Protein AF-A0A6G2V4A7-F1 (afdb_monomer_lite)

Secondary structure (DSSP, 8-state):
---PPPEEEHHHHHHHHT--HHHHHHHHHHTTPPEEEEEE-TTS-EEEEEEHHHHHHHHHHHHGGG-

Sequence (67 aa):
MPDTPELWTRGEVADYLGIAPDSVRRQLSRRKIRRAGTGESAAGRITALYNADQVRAARAARTDFLQ

Structure (mmCIF, N/CA/C/O backbone):
data_AF-A0A6G2V4A7-F1
#
_entry.id   AF-A0A6G2V4A7-F1
#
loop_
_atom_site.group_PDB
_atom_site.id
_atom_site.type_symbol
_atom_site.label_atom_id
_atom_site.label_alt_id
_atom_site.label_comp_id
_atom_site.label_asym_id
_atom_site.label_entity_id
_atom_site.label_seq_id
_atom_site.pdbx_PDB_ins_code
_atom_site.Cartn_x
_atom_site.Cartn_y
_atom_site.Cartn_z
_atom_site.occupancy
_atom_site.B_iso_or_equiv
_atom_site.auth_seq_id
_atom_site.auth_comp_id
_atom_site.auth_asym_id
_atom_site.auth_atom_id
_atom_site.pdbx_PDB_model_num
ATOM 1 N N . MET A 1 1 ? 18.866 1.857 12.267 1.00 48.91 1 MET A N 1
ATOM 2 C CA . MET A 1 1 ? 19.207 1.387 10.906 1.00 48.91 1 MET A CA 1
ATOM 3 C C . MET A 1 1 ? 18.530 2.327 9.924 1.00 48.91 1 MET A C 1
ATOM 5 O O . MET A 1 1 ? 17.535 2.913 10.335 1.00 48.91 1 MET A O 1
ATOM 9 N N . PRO A 1 2 ? 19.042 2.568 8.705 1.00 49.59 2 PRO A N 1
ATOM 10 C CA . PRO A 1 2 ? 18.230 3.266 7.723 1.00 49.59 2 PRO A CA 1
ATOM 11 C C . PRO A 1 2 ? 17.062 2.333 7.394 1.00 49.59 2 PRO A C 1
ATOM 13 O O . PRO A 1 2 ? 17.227 1.373 6.644 1.00 49.59 2 PRO A O 1
ATOM 16 N N . ASP A 1 3 ? 15.920 2.565 8.043 1.00 63.72 3 ASP A N 1
ATOM 17 C CA . ASP A 1 3 ? 14.634 1.957 7.715 1.00 63.72 3 ASP A CA 1
ATOM 18 C C . ASP A 1 3 ? 14.289 2.439 6.312 1.00 63.72 3 ASP A C 1
ATOM 20 O O . ASP A 1 3 ? 13.674 3.488 6.109 1.00 63.72 3 ASP A O 1
ATOM 24 N N . THR A 1 4 ? 14.825 1.739 5.316 1.00 70.88 4 THR A N 1
ATOM 25 C CA . THR A 1 4 ? 14.447 1.993 3.937 1.00 70.88 4 THR A CA 1
ATOM 26 C C . THR A 1 4 ? 12.979 1.614 3.876 1.00 70.88 4 THR A C 1
ATOM 28 O O . THR A 1 4 ? 12.664 0.458 4.166 1.00 70.88 4 THR A O 1
ATOM 31 N N . PRO A 1 5 ? 12.080 2.568 3.584 1.00 77.38 5 PRO A N 1
ATOM 32 C CA . PRO A 1 5 ? 10.656 2.322 3.688 1.00 77.38 5 PRO A CA 1
ATOM 33 C C . PRO A 1 5 ? 10.306 1.142 2.794 1.00 77.38 5 PRO A C 1
ATOM 35 O O . PRO A 1 5 ? 10.586 1.174 1.595 1.00 77.38 5 PRO A O 1
ATOM 38 N N . GLU A 1 6 ? 9.722 0.100 3.379 1.00 89.75 6 GLU A N 1
ATOM 39 C CA . GLU A 1 6 ? 9.311 -1.072 2.622 1.00 89.75 6 GLU A CA 1
ATOM 40 C C . GLU A 1 6 ? 8.221 -0.639 1.636 1.00 89.75 6 GLU A C 1
ATOM 42 O O . GLU A 1 6 ? 7.201 -0.046 2.008 1.00 89.75 6 GLU A O 1
ATOM 47 N N . LEU A 1 7 ? 8.480 -0.855 0.348 1.00 91.75 7 LEU A N 1
ATOM 48 C CA . LEU A 1 7 ? 7.617 -0.405 -0.731 1.00 91.75 7 LEU A CA 1
ATOM 49 C C . LEU A 1 7 ? 6.887 -1.592 -1.343 1.00 91.75 7 LEU A C 1
ATOM 51 O O . LEU A 1 7 ? 7.512 -2.510 -1.859 1.00 91.75 7 LEU A O 1
ATOM 55 N N . TRP A 1 8 ? 5.561 -1.520 -1.348 1.00 91.81 8 TRP A N 1
ATOM 56 C CA . TRP A 1 8 ? 4.685 -2.536 -1.911 1.00 91.81 8 TRP A CA 1
ATOM 57 C C . TRP A 1 8 ? 4.013 -2.070 -3.192 1.00 91.81 8 TRP A C 1
ATOM 59 O O . TRP A 1 8 ? 3.526 -0.943 -3.327 1.00 91.81 8 TRP A O 1
ATOM 69 N N . THR A 1 9 ? 3.926 -2.989 -4.136 1.00 91.69 9 THR A N 1
ATOM 70 C CA . THR A 1 9 ? 3.077 -2.897 -5.314 1.00 91.69 9 THR A CA 1
ATOM 71 C C . THR A 1 9 ? 1.601 -3.018 -4.930 1.00 91.69 9 THR A C 1
ATOM 73 O O . THR A 1 9 ? 1.232 -3.448 -3.837 1.00 91.69 9 THR A O 1
ATOM 76 N N . ARG A 1 10 ? 0.696 -2.673 -5.855 1.00 89.31 10 ARG A N 1
ATOM 77 C CA . ARG A 1 10 ? -0.746 -2.873 -5.618 1.00 89.31 10 ARG A CA 1
ATOM 78 C C . ARG A 1 10 ? -1.125 -4.333 -5.386 1.00 89.31 10 ARG A C 1
ATOM 80 O O . ARG A 1 10 ? -2.109 -4.552 -4.693 1.00 89.31 10 ARG A O 1
ATOM 87 N N . GLY A 1 11 ? -0.394 -5.275 -5.987 1.00 89.00 11 GLY A N 1
ATOM 88 C CA . GLY A 1 11 ? -0.624 -6.709 -5.805 1.00 89.00 11 GLY A CA 1
ATOM 89 C C . GLY A 1 11 ? -0.360 -7.107 -4.361 1.00 89.00 11 GLY A C 1
ATOM 90 O O . GLY A 1 11 ? -1.280 -7.522 -3.673 1.00 89.00 11 GLY A O 1
ATOM 91 N N . GLU A 1 12 ? 0.834 -6.795 -3.860 1.00 91.25 12 GLU A N 1
ATOM 92 C CA . GLU A 1 12 ? 1.216 -7.071 -2.468 1.00 91.25 12 GLU A CA 1
ATOM 93 C C . GLU A 1 12 ? 0.273 -6.400 -1.460 1.00 91.25 12 GLU A C 1
ATOM 95 O O . GLU A 1 12 ? -0.104 -6.997 -0.455 1.00 91.25 12 GLU A O 1
ATOM 100 N N . VAL A 1 13 ? -0.190 -5.177 -1.748 1.00 90.62 13 VAL A N 1
ATOM 101 C CA . VAL A 1 13 ? -1.220 -4.517 -0.930 1.00 90.62 13 VAL A CA 1
ATOM 102 C C . VAL A 1 13 ? -2.555 -5.271 -0.972 1.00 90.62 13 VAL A C 1
ATOM 104 O O . VAL A 1 13 ? -3.229 -5.354 0.055 1.00 90.62 13 VAL A O 1
ATOM 107 N N . ALA A 1 14 ? -2.965 -5.785 -2.136 1.00 90.75 14 ALA A N 1
ATOM 108 C CA . ALA A 1 14 ? -4.189 -6.574 -2.289 1.00 90.75 14 ALA A CA 1
ATOM 109 C C . ALA A 1 14 ? -4.118 -7.850 -1.449 1.00 90.75 14 ALA A C 1
ATOM 111 O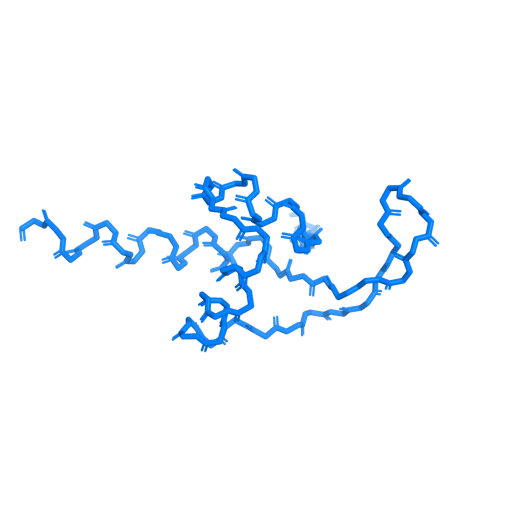 O . ALA A 1 14 ? -5.024 -8.102 -0.653 1.00 90.75 14 ALA A O 1
ATOM 112 N N . ASP A 1 15 ? -3.013 -8.585 -1.589 1.00 91.56 15 ASP A N 1
ATOM 113 C CA . ASP A 1 15 ? -2.744 -9.836 -0.887 1.00 91.56 15 ASP A CA 1
ATOM 114 C C . ASP A 1 15 ? -2.692 -9.612 0.627 1.00 91.56 15 ASP A C 1
ATOM 116 O O . ASP A 1 15 ? -3.388 -10.288 1.383 1.00 91.56 15 ASP A O 1
ATOM 120 N N . TYR A 1 16 ? -1.967 -8.583 1.083 1.00 91.12 16 TYR A N 1
ATOM 121 C CA . TYR A 1 16 ? -1.873 -8.248 2.506 1.00 91.12 16 TYR A CA 1
ATOM 122 C C . TYR A 1 16 ? -3.223 -7.853 3.123 1.00 91.12 16 TYR A C 1
ATOM 124 O O . TYR A 1 16 ? -3.514 -8.170 4.281 1.00 91.12 16 TYR A O 1
ATOM 132 N N . LEU A 1 17 ? -4.050 -7.121 2.373 1.00 86.81 17 LEU A N 1
ATOM 133 C CA . LEU A 1 17 ? -5.376 -6.706 2.829 1.00 86.81 17 LEU A CA 1
ATOM 134 C C . LEU A 1 17 ? -6.445 -7.791 2.630 1.00 86.81 17 LEU A C 1
ATOM 136 O O . LEU A 1 17 ? -7.544 -7.627 3.162 1.00 86.81 17 LEU A O 1
ATOM 140 N N . GLY A 1 18 ? -6.151 -8.861 1.884 1.00 89.44 18 GLY A N 1
ATOM 141 C CA . GLY A 1 18 ? -7.115 -9.898 1.515 1.00 89.44 18 GLY A CA 1
ATOM 142 C C . GLY A 1 18 ? -8.277 -9.361 0.672 1.00 89.44 18 GLY A C 1
ATOM 143 O O . GLY A 1 18 ? -9.423 -9.753 0.882 1.00 89.44 18 GLY A O 1
ATOM 144 N N . ILE A 1 19 ? -8.015 -8.407 -0.229 1.00 88.44 19 ILE A N 1
ATOM 145 C CA . ILE A 1 19 ? -9.042 -7.774 -1.076 1.00 88.44 19 ILE A CA 1
ATOM 146 C C . ILE A 1 19 ? -8.744 -7.953 -2.561 1.00 88.44 19 ILE A C 1
ATOM 148 O O . ILE A 1 19 ? -7.602 -8.132 -2.966 1.00 88.44 19 ILE A O 1
ATOM 152 N N . ALA A 1 20 ? -9.773 -7.805 -3.396 1.00 88.56 20 ALA A N 1
ATOM 153 C CA . ALA A 1 20 ? -9.597 -7.807 -4.844 1.00 88.56 20 ALA A CA 1
ATOM 154 C C . ALA A 1 20 ? -8.671 -6.655 -5.312 1.00 88.56 20 ALA A C 1
ATOM 156 O O . ALA A 1 20 ? -8.818 -5.526 -4.819 1.00 88.56 20 ALA A O 1
ATOM 157 N N . PRO A 1 21 ? -7.793 -6.876 -6.311 1.00 84.38 21 PRO A N 1
ATOM 158 C CA . PRO A 1 21 ? -6.868 -5.861 -6.828 1.00 84.38 21 PRO A CA 1
ATOM 159 C C . PRO A 1 21 ? -7.544 -4.549 -7.254 1.00 84.38 21 PRO A C 1
ATOM 161 O O . PRO A 1 21 ? -7.044 -3.460 -6.963 1.00 84.38 21 PRO A O 1
ATOM 164 N N . ASP A 1 22 ? -8.728 -4.618 -7.868 1.00 86.69 22 ASP A N 1
ATOM 165 C CA . ASP A 1 22 ? -9.501 -3.427 -8.250 1.00 86.69 22 ASP A CA 1
ATOM 166 C C . ASP A 1 22 ? -9.987 -2.612 -7.045 1.00 86.69 22 ASP A C 1
ATOM 168 O O . ASP A 1 22 ? -10.066 -1.379 -7.091 1.00 86.69 22 ASP A O 1
ATOM 172 N N . SER A 1 23 ? -10.240 -3.278 -5.916 1.00 87.06 23 SER A N 1
ATOM 173 C CA . SER A 1 23 ? -10.652 -2.620 -4.672 1.00 87.06 23 SER A CA 1
ATOM 174 C C . SER A 1 23 ? -9.502 -1.884 -3.983 1.00 87.06 23 SER A C 1
ATOM 176 O O . SER A 1 23 ? -9.756 -0.928 -3.240 1.00 87.06 23 SER A O 1
ATOM 178 N N . VAL A 1 24 ? -8.245 -2.256 -4.258 1.00 89.88 24 VAL A N 1
ATOM 179 C CA . VAL A 1 24 ? -7.054 -1.611 -3.681 1.00 89.88 24 VAL A CA 1
ATOM 180 C C . VAL A 1 24 ? -7.021 -0.127 -4.012 1.00 89.88 24 VAL A C 1
ATOM 182 O O . VAL A 1 24 ? -6.835 0.697 -3.119 1.00 89.88 24 VAL A O 1
ATOM 185 N N . ARG A 1 25 ? -7.280 0.252 -5.270 1.00 86.88 25 ARG A N 1
ATOM 186 C CA . ARG A 1 25 ? -7.302 1.666 -5.691 1.00 86.88 25 ARG A CA 1
ATOM 187 C C . ARG A 1 25 ? -8.271 2.497 -4.851 1.00 86.88 25 ARG A C 1
ATOM 189 O O . ARG A 1 25 ? -7.911 3.572 -4.369 1.00 86.88 25 ARG A O 1
ATOM 196 N N . ARG A 1 26 ? -9.483 1.977 -4.642 1.00 88.88 26 ARG A N 1
ATOM 197 C CA . ARG A 1 26 ? -10.519 2.639 -3.843 1.00 88.88 26 ARG A CA 1
ATOM 198 C C . ARG A 1 26 ? -10.123 2.721 -2.369 1.00 88.88 26 ARG A C 1
ATOM 200 O O . ARG A 1 26 ? -10.326 3.763 -1.752 1.00 88.88 26 ARG A O 1
ATOM 207 N N . GLN A 1 27 ? -9.552 1.654 -1.809 1.00 87.12 27 GLN A N 1
ATOM 208 C CA . GLN A 1 27 ? -9.074 1.627 -0.421 1.00 87.12 27 GLN A CA 1
ATOM 209 C C . GLN A 1 27 ? -7.934 2.622 -0.183 1.00 87.12 27 GLN A C 1
ATOM 211 O O . GLN A 1 27 ? -8.020 3.420 0.747 1.00 87.12 27 GLN A O 1
ATOM 216 N N . LEU A 1 28 ? -6.913 2.632 -1.042 1.00 88.19 28 LEU A N 1
ATOM 217 C CA . LEU A 1 28 ? -5.784 3.561 -0.944 1.00 88.19 28 LEU A CA 1
ATOM 218 C C . LEU A 1 28 ? -6.247 5.020 -1.016 1.00 88.19 28 LEU A C 1
ATOM 220 O O . LEU A 1 28 ? -5.836 5.836 -0.194 1.00 88.19 28 LEU A O 1
ATOM 224 N N . SER A 1 29 ? -7.158 5.333 -1.945 1.00 87.88 29 SER A N 1
ATOM 225 C CA . SER A 1 29 ? -7.739 6.674 -2.074 1.00 87.88 29 SER A CA 1
ATOM 226 C C . SER A 1 29 ? -8.521 7.090 -0.824 1.00 87.88 29 SER A C 1
ATOM 228 O O . SER A 1 29 ? -8.270 8.164 -0.278 1.00 87.88 29 SER A O 1
ATOM 230 N N . ARG A 1 30 ? -9.403 6.220 -0.308 1.00 87.25 30 ARG A N 1
ATOM 231 C CA . ARG A 1 30 ? -10.164 6.470 0.933 1.00 87.25 30 ARG A CA 1
ATOM 232 C C . ARG A 1 30 ? -9.261 6.711 2.140 1.00 87.25 30 ARG A C 1
ATOM 234 O O . ARG A 1 30 ? -9.578 7.540 2.984 1.00 87.25 30 ARG A O 1
ATOM 241 N N . ARG A 1 31 ? -8.136 6.002 2.201 1.00 83.31 31 ARG A N 1
ATOM 242 C CA . ARG A 1 31 ? -7.140 6.086 3.277 1.00 83.31 31 ARG A CA 1
ATOM 243 C C . ARG A 1 31 ? -6.114 7.201 3.063 1.00 83.31 31 ARG A C 1
ATOM 245 O O . ARG A 1 31 ? -5.220 7.356 3.884 1.00 83.31 31 ARG A O 1
ATOM 252 N N . LYS A 1 32 ? -6.225 7.965 1.967 1.00 88.31 32 LYS A N 1
ATOM 253 C CA . LYS A 1 32 ? -5.279 9.020 1.564 1.00 88.31 32 LYS A CA 1
ATOM 254 C C . LYS A 1 32 ? -3.821 8.535 1.485 1.00 88.31 32 LYS A C 1
ATOM 256 O O . LYS A 1 32 ? -2.899 9.336 1.624 1.00 88.31 32 LYS A O 1
ATOM 261 N N . ILE A 1 33 ? -3.610 7.243 1.218 1.00 88.25 33 ILE A N 1
ATOM 262 C CA . ILE A 1 33 ? -2.273 6.661 1.067 1.00 88.25 33 ILE A CA 1
ATOM 263 C C . ILE A 1 33 ? -1.721 7.099 -0.288 1.00 88.25 33 ILE A C 1
ATOM 265 O O . ILE A 1 33 ? -2.299 6.809 -1.342 1.00 88.25 33 ILE A O 1
ATOM 269 N N . ARG A 1 34 ? -0.611 7.836 -0.260 1.00 87.44 34 ARG A N 1
ATOM 270 C CA . ARG A 1 34 ? 0.020 8.374 -1.468 1.00 87.44 34 ARG A CA 1
ATOM 271 C C . ARG A 1 34 ? 0.995 7.362 -2.058 1.00 87.44 34 ARG A C 1
ATOM 273 O O . ARG A 1 34 ? 1.555 6.524 -1.358 1.00 87.44 34 ARG A O 1
ATOM 280 N N . ARG A 1 35 ? 1.202 7.466 -3.372 1.00 90.12 35 ARG A N 1
ATOM 281 C CA . ARG A 1 35 ? 2.288 6.751 -4.050 1.00 90.12 35 ARG A CA 1
ATOM 282 C C . ARG A 1 35 ? 3.623 7.248 -3.491 1.00 90.12 35 ARG A C 1
ATOM 284 O O . ARG A 1 35 ? 3.838 8.458 -3.444 1.00 90.12 35 ARG A O 1
ATOM 291 N N . ALA A 1 36 ? 4.479 6.324 -3.075 1.00 89.00 36 ALA A N 1
ATOM 292 C CA . ALA A 1 36 ? 5.838 6.626 -2.637 1.00 89.00 36 ALA A CA 1
ATOM 293 C C . ALA A 1 36 ? 6.784 6.753 -3.839 1.00 89.00 36 ALA A C 1
ATOM 295 O O . ALA A 1 36 ? 7.713 7.551 -3.821 1.00 89.00 36 ALA A O 1
ATOM 296 N N . GLY A 1 37 ? 6.499 6.016 -4.914 1.00 88.19 37 GLY A N 1
ATOM 297 C CA . GLY A 1 37 ? 7.276 6.062 -6.142 1.00 88.19 37 GLY A CA 1
ATOM 298 C C . GLY A 1 37 ? 6.732 5.114 -7.198 1.00 88.19 37 GLY A C 1
ATOM 299 O O . GLY A 1 37 ? 5.576 4.676 -7.140 1.00 88.19 37 GLY A O 1
ATOM 300 N N . THR A 1 38 ? 7.592 4.797 -8.153 1.00 89.56 38 THR A N 1
ATOM 301 C CA . THR A 1 38 ? 7.332 3.826 -9.211 1.00 89.56 38 THR A CA 1
ATOM 302 C C . THR A 1 38 ? 8.484 2.831 -9.217 1.00 89.56 38 THR A C 1
ATOM 304 O O . THR A 1 38 ? 9.633 3.239 -9.077 1.00 89.56 38 THR A O 1
ATOM 307 N N . GLY A 1 39 ? 8.185 1.548 -9.357 1.00 85.88 39 GLY A N 1
ATOM 308 C CA . GLY A 1 39 ? 9.182 0.485 -9.434 1.00 85.88 39 GLY A CA 1
ATOM 309 C C . GLY A 1 39 ? 8.710 -0.632 -10.345 1.00 85.88 39 GLY A C 1
ATOM 310 O O . GLY A 1 39 ? 7.697 -0.493 -11.029 1.00 85.88 39 GLY A O 1
ATOM 311 N N . GLU A 1 40 ? 9.442 -1.732 -10.366 1.00 83.88 40 GLU A N 1
ATOM 312 C CA . GLU A 1 40 ? 9.124 -2.875 -11.212 1.00 83.88 40 GLU A CA 1
ATOM 313 C C . GLU A 1 40 ? 8.324 -3.921 -10.427 1.00 83.88 40 GLU A C 1
ATOM 315 O O . GLU A 1 40 ? 8.627 -4.233 -9.279 1.00 83.88 40 GLU A O 1
ATOM 320 N N . SER A 1 41 ? 7.251 -4.432 -11.027 1.00 80.31 41 SER A N 1
ATOM 321 C CA . SER A 1 41 ? 6.515 -5.588 -10.514 1.00 80.31 41 SER A CA 1
ATOM 322 C C . SER A 1 41 ? 7.238 -6.883 -10.892 1.00 80.31 41 SER A C 1
ATOM 324 O O . SER A 1 41 ? 7.961 -6.902 -11.880 1.00 80.31 41 SER A O 1
ATOM 326 N N . ALA A 1 42 ? 6.954 -7.996 -10.207 1.00 75.75 4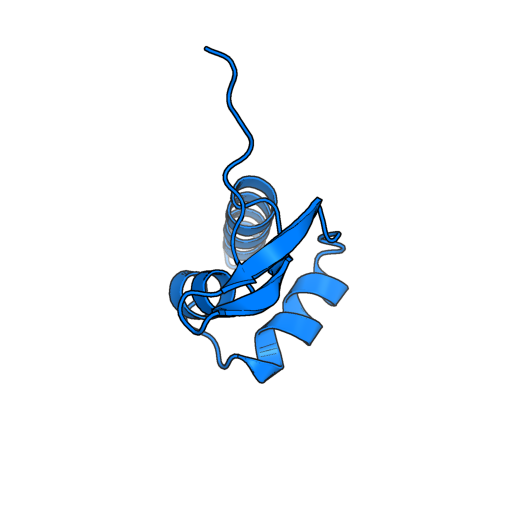2 ALA A N 1
ATOM 327 C CA . ALA A 1 42 ? 7.520 -9.317 -10.518 1.00 75.75 42 ALA A CA 1
ATOM 328 C C . ALA A 1 42 ? 7.369 -9.753 -11.996 1.00 75.75 42 ALA A C 1
ATOM 330 O O . ALA A 1 42 ? 8.137 -10.571 -12.485 1.00 75.75 42 ALA A O 1
ATOM 331 N N . ALA A 1 43 ? 6.398 -9.189 -12.722 1.00 78.06 43 ALA A N 1
ATOM 332 C CA . ALA A 1 43 ? 6.192 -9.411 -14.154 1.00 78.06 43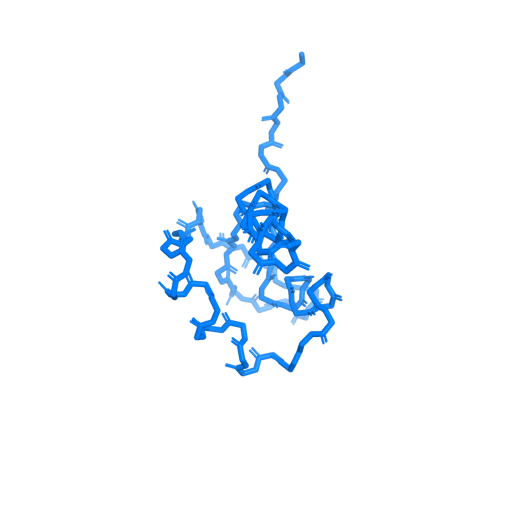 ALA A CA 1
ATOM 333 C C . ALA A 1 43 ? 6.966 -8.435 -15.076 1.00 78.06 43 ALA A C 1
ATOM 335 O O . ALA A 1 43 ? 6.610 -8.303 -16.247 1.00 78.06 43 ALA A O 1
ATOM 336 N N . GLY A 1 44 ? 7.944 -7.681 -14.563 1.00 83.50 44 GLY A N 1
ATOM 337 C CA . GLY A 1 44 ? 8.724 -6.699 -15.332 1.00 83.50 44 GLY A CA 1
ATOM 338 C C . GLY A 1 44 ? 7.951 -5.427 -15.708 1.00 83.50 44 GLY A C 1
ATOM 339 O O . GLY A 1 44 ? 8.335 -4.695 -16.615 1.00 83.50 44 GLY A O 1
ATOM 340 N N . ARG A 1 45 ? 6.801 -5.168 -15.070 1.00 85.75 45 ARG A N 1
ATOM 341 C CA . ARG A 1 45 ? 5.954 -4.004 -15.385 1.00 85.75 45 ARG A CA 1
ATOM 342 C C . ARG A 1 45 ? 6.208 -2.864 -14.417 1.00 85.75 45 ARG A C 1
ATOM 344 O O . ARG A 1 45 ? 6.097 -3.051 -13.207 1.00 85.75 45 ARG A O 1
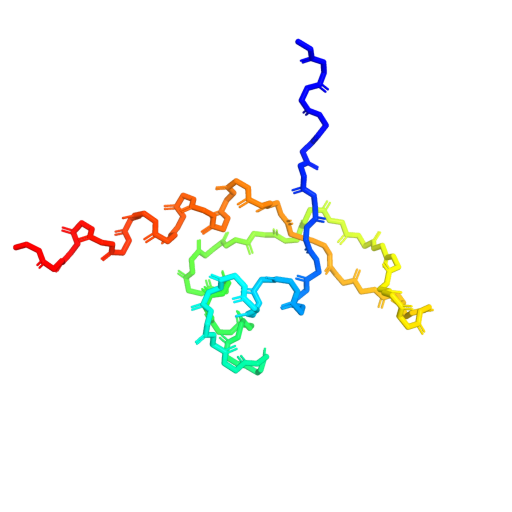ATOM 351 N N . ILE A 1 46 ? 6.422 -1.666 -14.959 1.00 88.94 46 ILE A N 1
ATOM 352 C CA . ILE A 1 46 ? 6.477 -0.428 -14.179 1.00 88.94 46 ILE A CA 1
ATOM 353 C C . ILE A 1 46 ? 5.134 -0.225 -13.459 1.00 88.94 46 ILE A C 1
ATOM 355 O O . ILE A 1 46 ? 4.084 -0.067 -14.086 1.00 88.94 46 ILE A O 1
ATOM 359 N N . THR A 1 47 ? 5.162 -0.228 -12.129 1.00 89.50 47 THR A N 1
ATOM 360 C CA . THR A 1 47 ? 3.992 -0.100 -11.258 1.00 89.50 47 THR A CA 1
ATOM 361 C C . THR A 1 47 ? 4.213 0.939 -10.167 1.00 89.50 47 THR A C 1
ATOM 363 O O . THR A 1 47 ? 5.329 1.214 -9.736 1.00 89.50 47 THR A O 1
ATOM 366 N N . ALA A 1 48 ? 3.112 1.515 -9.687 1.00 90.00 48 ALA A N 1
ATOM 367 C CA . ALA A 1 48 ? 3.137 2.383 -8.521 1.00 90.00 48 ALA A CA 1
ATOM 368 C C . ALA A 1 48 ? 3.477 1.578 -7.260 1.00 90.00 48 ALA A C 1
ATOM 370 O O . ALA A 1 48 ? 2.903 0.506 -7.033 1.00 90.00 48 ALA A O 1
ATOM 371 N N . LEU A 1 49 ? 4.358 2.153 -6.446 1.00 91.19 49 LEU A N 1
ATOM 372 C CA . LEU A 1 49 ? 4.770 1.643 -5.149 1.00 91.19 49 LEU A CA 1
ATOM 373 C C . LEU A 1 49 ? 4.164 2.479 -4.019 1.00 91.19 49 LEU A C 1
ATOM 375 O O . LEU A 1 49 ? 4.027 3.705 -4.121 1.00 91.19 49 LEU A O 1
ATOM 379 N N . TYR A 1 50 ? 3.813 1.805 -2.933 1.00 91.19 50 TYR A N 1
ATOM 380 C CA . TYR A 1 50 ? 3.154 2.356 -1.757 1.00 91.19 50 TYR A CA 1
ATOM 381 C C . TYR A 1 50 ? 3.921 1.953 -0.507 1.00 91.19 50 TYR A C 1
ATOM 383 O O . TYR A 1 50 ? 4.450 0.853 -0.435 1.00 91.19 50 TYR A O 1
ATOM 391 N N . ASN A 1 51 ? 3.976 2.838 0.482 1.00 91.50 51 ASN A N 1
ATOM 392 C CA . ASN A 1 51 ? 4.680 2.547 1.723 1.00 91.50 51 ASN A CA 1
ATOM 393 C C . ASN A 1 51 ? 3.892 1.504 2.544 1.00 91.50 51 ASN A C 1
ATOM 395 O O . ASN A 1 51 ? 2.722 1.732 2.877 1.00 91.50 51 ASN A O 1
ATOM 399 N N . ALA A 1 52 ? 4.529 0.374 2.849 1.00 91.44 52 ALA A N 1
ATOM 400 C CA . ALA A 1 52 ? 3.941 -0.736 3.588 1.00 91.44 52 ALA A CA 1
ATOM 401 C C . ALA A 1 52 ? 3.444 -0.303 4.972 1.00 91.44 52 ALA A C 1
ATOM 403 O O . ALA A 1 52 ? 2.342 -0.678 5.375 1.00 91.44 52 ALA A O 1
ATOM 404 N N . ASP A 1 53 ? 4.181 0.559 5.671 1.00 89.69 53 ASP A N 1
ATOM 405 C CA . ASP A 1 53 ? 3.800 1.035 7.002 1.00 89.69 53 ASP A CA 1
ATOM 406 C C . ASP A 1 53 ? 2.538 1.890 6.966 1.00 89.69 53 ASP A C 1
ATOM 408 O O . ASP A 1 53 ? 1.679 1.757 7.835 1.00 89.69 53 ASP A O 1
ATOM 412 N N . GLN A 1 54 ? 2.338 2.689 5.913 1.00 89.31 54 GLN A N 1
ATOM 413 C CA . GLN A 1 54 ? 1.073 3.413 5.732 1.00 89.31 54 GLN A CA 1
ATOM 414 C C . GLN A 1 54 ? -0.105 2.455 5.513 1.00 89.31 54 GLN A C 1
ATOM 416 O O . GLN A 1 54 ? -1.210 2.697 6.006 1.00 89.31 54 GLN A O 1
ATOM 421 N N . VAL A 1 55 ? 0.113 1.352 4.794 1.00 89.44 55 VAL A N 1
ATOM 422 C CA . VAL A 1 55 ? -0.912 0.326 4.551 1.00 89.44 55 VAL A CA 1
ATOM 423 C C . VAL A 1 55 ? -1.246 -0.423 5.843 1.00 89.44 55 VAL A C 1
ATOM 425 O O . VAL A 1 55 ? -2.432 -0.589 6.155 1.00 89.44 55 VAL A O 1
ATOM 428 N N . ARG A 1 56 ? -0.225 -0.817 6.617 1.00 90.06 56 ARG A N 1
ATOM 429 C CA . ARG A 1 56 ? -0.357 -1.454 7.938 1.00 90.06 56 ARG A CA 1
ATOM 430 C C . ARG A 1 56 ? -1.084 -0.538 8.922 1.00 90.06 56 ARG A C 1
ATOM 432 O O . ARG A 1 56 ? -2.096 -0.949 9.487 1.00 90.06 56 ARG A O 1
ATOM 439 N N . ALA A 1 57 ? -0.654 0.718 9.046 1.00 87.88 57 ALA A N 1
ATOM 440 C CA . ALA A 1 57 ? -1.277 1.712 9.920 1.00 87.88 57 ALA A CA 1
ATOM 441 C C . ALA A 1 57 ? -2.751 1.940 9.560 1.00 87.88 57 ALA A C 1
ATOM 443 O O . ALA A 1 57 ? -3.624 1.920 10.425 1.00 87.88 57 ALA A O 1
ATOM 444 N N . ALA A 1 58 ? -3.068 2.063 8.269 1.00 84.88 58 ALA A N 1
ATOM 445 C CA . ALA A 1 58 ? -4.451 2.229 7.841 1.00 84.88 58 ALA A CA 1
ATOM 446 C C . ALA A 1 58 ? -5.303 0.964 8.052 1.00 84.88 58 ALA A C 1
ATOM 448 O O . ALA A 1 58 ? -6.528 1.050 8.164 1.00 84.88 58 ALA A O 1
ATOM 449 N N . ARG A 1 59 ? -4.699 -0.235 8.057 1.00 84.50 59 ARG A N 1
ATOM 450 C CA . ARG A 1 59 ? -5.392 -1.477 8.436 1.00 84.50 59 ARG A CA 1
ATOM 451 C C . ARG A 1 59 ? -5.685 -1.481 9.934 1.00 84.50 59 ARG A C 1
ATOM 453 O O . ARG A 1 59 ? -6.833 -1.729 10.282 1.00 84.50 59 ARG A O 1
ATOM 460 N N . ALA A 1 60 ? -4.705 -1.144 10.769 1.00 84.19 60 ALA A N 1
ATOM 461 C CA . ALA A 1 60 ? -4.871 -1.048 12.219 1.00 84.19 60 ALA A CA 1
ATOM 462 C C . ALA A 1 60 ? -5.962 -0.036 12.608 1.00 84.19 60 ALA A C 1
ATOM 464 O O . ALA A 1 60 ? -6.865 -0.378 13.363 1.00 84.19 60 ALA A O 1
ATOM 465 N N . ALA A 1 61 ? -5.979 1.146 11.982 1.00 78.75 61 ALA A N 1
ATOM 466 C CA . ALA A 1 61 ? -7.008 2.166 12.209 1.00 78.75 61 ALA A CA 1
ATOM 467 C C . ALA A 1 61 ? -8.442 1.710 11.861 1.00 78.75 61 ALA A C 1
ATOM 469 O O . ALA A 1 61 ? -9.407 2.309 12.319 1.00 78.75 61 ALA A O 1
ATOM 470 N N . ARG A 1 62 ? -8.612 0.662 11.038 1.00 65.00 62 ARG A N 1
ATOM 471 C CA . ARG A 1 62 ? -9.933 0.078 10.751 1.00 65.00 62 ARG A CA 1
ATOM 472 C C . ARG A 1 62 ? -10.402 -0.864 11.861 1.00 65.00 62 ARG A C 1
ATOM 474 O O . ARG A 1 62 ? -11.607 -0.968 12.062 1.00 65.00 62 ARG A O 1
ATOM 481 N N . THR A 1 63 ? -9.484 -1.559 12.528 1.0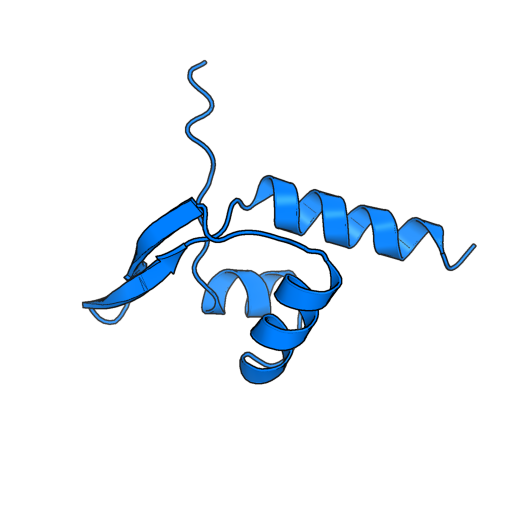0 56.38 63 THR A N 1
ATOM 482 C CA . THR A 1 63 ? -9.822 -2.464 13.637 1.00 56.38 63 THR A CA 1
ATOM 483 C C . THR A 1 63 ? -10.399 -1.687 14.822 1.00 56.38 63 THR A C 1
ATOM 485 O O . THR A 1 63 ? -11.289 -2.193 15.492 1.00 56.38 63 THR A O 1
ATOM 488 N N . ASP A 1 64 ? -9.983 -0.431 14.998 1.00 49.25 64 ASP A N 1
ATOM 489 C CA . ASP A 1 64 ? -10.434 0.454 16.081 1.00 49.25 64 ASP A CA 1
ATOM 490 C C . ASP A 1 64 ? -11.922 0.862 15.991 1.00 49.25 64 ASP A C 1
ATOM 492 O O . ASP A 1 64 ? -12.520 1.263 16.978 1.00 49.25 64 ASP A O 1
ATOM 496 N N . PHE A 1 65 ? -12.557 0.736 14.817 1.00 43.59 65 PHE A N 1
ATOM 497 C CA . PHE A 1 65 ? -13.955 1.152 14.607 1.00 43.59 65 PHE A CA 1
ATOM 498 C C . PHE A 1 65 ? -14.982 0.013 14.795 1.00 43.59 65 PHE A C 1
ATOM 500 O O . PHE A 1 65 ? -16.167 0.205 14.539 1.00 43.59 65 PHE A O 1
ATOM 507 N N . LEU A 1 66 ? -14.540 -1.193 15.169 1.00 45.34 66 LEU A N 1
ATOM 508 C CA . LEU A 1 66 ? -15.402 -2.367 15.394 1.00 45.34 66 LEU A CA 1
ATOM 509 C C . LEU A 1 66 ? -15.356 -2.882 16.848 1.00 45.34 66 LEU A C 1
ATOM 511 O O . LEU A 1 66 ? -15.669 -4.051 17.076 1.00 45.34 66 LEU A O 1
ATOM 515 N N . GLN A 1 67 ? -14.986 -2.031 17.811 1.00 39.91 67 GLN A N 1
ATOM 516 C CA . GLN A 1 67 ? -15.246 -2.274 19.237 1.00 39.91 67 GLN A CA 1
ATOM 517 C C . GLN A 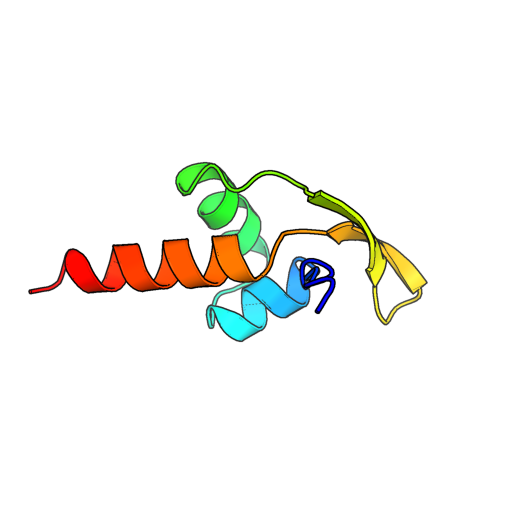1 67 ? -16.473 -1.509 19.721 1.00 39.91 67 GLN A C 1
ATOM 519 O O . GLN A 1 67 ? -16.658 -0.351 19.286 1.00 39.91 67 GLN A O 1
#

Radius of gyration: 12.37 Å; chains: 1; bounding box: 35×19×35 Å

Foldseek 3Di:
DPPPFDKDFLVVLCVVVVHDSVVSVVLCVVLVFDFPAWDADPVRDTTTITGPVSSVVSVVVVVVVPD

pLDDT: mean 82.47, std 13.26, range [39.91, 91.81]